Protein AF-A0A7X5F8V5-F1 (afdb_monomer)

Secondary structure (DSSP, 8-state):
-------SS-B-GGG-EEEEETTEEEEE-PBP---------------

Radius of gyration: 20.65 Å; Cα contacts (8 Å, |Δi|>4): 33; chains: 1; bounding box: 31×16×69 Å

Nearest PDB structures (foldseek):
  5l6l-assembly1_A  TM=3.931E-01  e=6.004E+00  Caulobacter vibrioides CB15
  5l6m-assembly2_I  TM=4.068E-01  e=8.280E+00  Caulobacter vibrioides CB15

Sequence (47 aa):
MKSTIILPVDVQTDKSLATLKNGVLTIKLPKSEKIKTKKIEIKHHEE

Foldseek 3Di:
DDDDDDDPADFDPVPKDWDADPNDIDIDTHGDDDPDDDDDDDDDDDD

Solvent-accessible surface area (backbone atoms only — not comparable to full-atom values): 3528 Å² total; per-residue (Å²): 141,86,89,84,81,87,71,98,63,67,55,40,72,92,69,44,47,76,49,78,57,95,90,44,80,46,76,49,71,45,71,49,86,72,81,74,77,79,82,82,79,88,78,88,81,86,131

Mean predicted aligned error: 9.17 Å

Structure (mmCIF, N/CA/C/O backbone):
data_AF-A0A7X5F8V5-F1
#
_entry.id   AF-A0A7X5F8V5-F1
#
loop_
_atom_site.group_PDB
_atom_site.id
_atom_site.type_symbol
_atom_site.label_atom_id
_atom_site.label_alt_id
_atom_site.label_comp_id
_atom_site.label_asym_id
_atom_site.label_entity_id
_atom_site.label_seq_id
_atom_site.pdbx_PDB_ins_code
_atom_site.Cartn_x
_atom_site.Cartn_y
_atom_site.Cartn_z
_atom_site.occupancy
_atom_site.B_iso_or_equiv
_atom_site.auth_seq_id
_atom_site.auth_comp_id
_atom_site.auth_asym_id
_at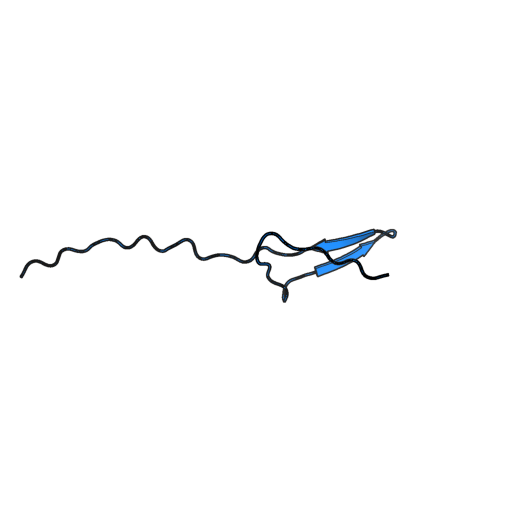om_site.auth_atom_id
_atom_site.pdbx_PDB_model_num
ATOM 1 N N . MET A 1 1 ? -4.570 4.951 -22.252 1.00 53.69 1 MET A N 1
ATOM 2 C CA . MET A 1 1 ? -5.219 3.893 -21.448 1.00 53.69 1 MET A CA 1
ATOM 3 C C . MET A 1 1 ? -5.055 4.257 -19.978 1.00 53.69 1 MET A C 1
AT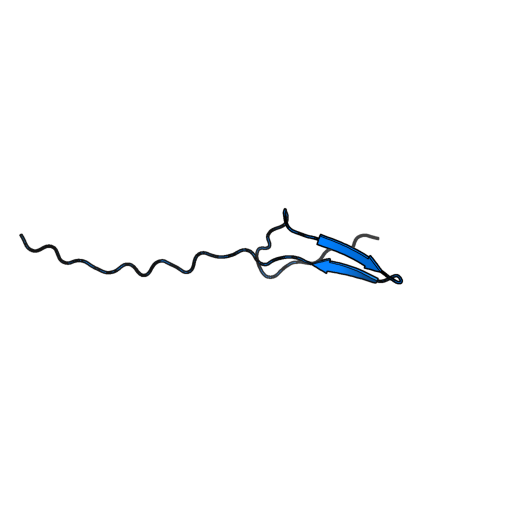OM 5 O O . MET A 1 1 ? -3.927 4.503 -19.574 1.00 53.69 1 MET A O 1
ATOM 9 N N . LYS A 1 2 ? -6.146 4.412 -19.218 1.00 74.38 2 LYS A N 1
ATOM 10 C CA . LYS A 1 2 ? -6.111 4.695 -17.771 1.00 74.38 2 LYS A CA 1
ATOM 11 C C . LYS A 1 2 ? -6.571 3.441 -17.031 1.00 74.38 2 LYS A C 1
ATOM 13 O O . LYS A 1 2 ? -7.627 2.917 -17.366 1.00 74.38 2 LYS A O 1
ATOM 18 N N . SER A 1 3 ? -5.802 2.997 -16.042 1.00 81.69 3 SER A N 1
ATOM 19 C CA . SER A 1 3 ? -6.190 1.904 -15.147 1.00 81.69 3 SER A CA 1
ATOM 20 C C . SER A 1 3 ? -6.569 2.491 -13.794 1.00 81.69 3 SER A C 1
ATOM 22 O O . SER A 1 3 ? -5.755 3.162 -13.162 1.00 81.69 3 SER A O 1
ATOM 24 N N . THR A 1 4 ? -7.804 2.253 -13.361 1.00 91.56 4 THR A N 1
ATOM 25 C CA . THR A 1 4 ? -8.334 2.716 -12.073 1.00 91.56 4 THR A CA 1
ATOM 26 C C . THR A 1 4 ? -8.755 1.505 -11.258 1.00 91.56 4 THR A C 1
ATOM 28 O O . THR A 1 4 ? -9.366 0.581 -11.785 1.00 91.56 4 THR A O 1
ATOM 31 N N . ILE A 1 5 ? -8.405 1.506 -9.976 1.00 89.75 5 ILE A N 1
ATOM 32 C CA . ILE A 1 5 ? -8.650 0.398 -9.056 1.00 89.75 5 ILE A CA 1
ATOM 33 C C . ILE A 1 5 ? -9.166 0.988 -7.752 1.00 89.75 5 ILE A C 1
ATOM 35 O O . ILE A 1 5 ? -8.639 1.993 -7.276 1.00 89.75 5 ILE A O 1
ATOM 39 N N . ILE A 1 6 ? -10.192 0.366 -7.184 1.00 93.62 6 ILE A N 1
ATOM 40 C CA . ILE A 1 6 ? -10.754 0.771 -5.897 1.00 93.62 6 ILE A CA 1
ATOM 41 C C . ILE A 1 6 ? -9.983 0.040 -4.801 1.00 93.62 6 ILE A C 1
ATOM 43 O O . ILE A 1 6 ? -9.809 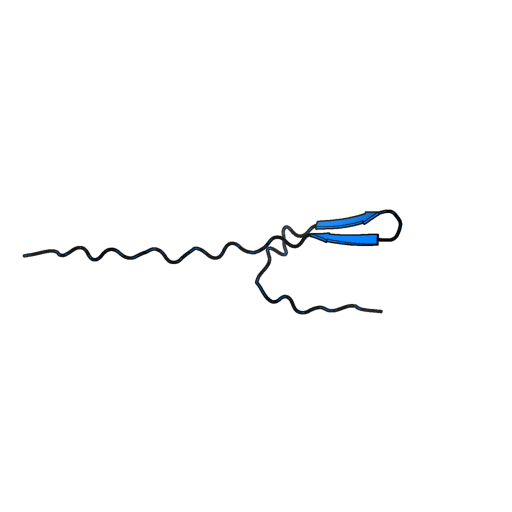-1.177 -4.863 1.00 93.62 6 ILE A O 1
ATOM 47 N N . LEU A 1 7 ? -9.513 0.784 -3.802 1.00 92.12 7 LEU A N 1
ATOM 48 C CA . LEU A 1 7 ? -8.812 0.215 -2.658 1.00 92.12 7 LEU A CA 1
ATOM 49 C C . LEU A 1 7 ? -9.814 -0.100 -1.539 1.00 92.12 7 LEU A C 1
ATOM 51 O O . LEU A 1 7 ? -10.658 0.740 -1.232 1.00 92.12 7 LEU A O 1
ATOM 55 N N . PRO A 1 8 ? -9.723 -1.276 -0.895 1.00 92.12 8 PRO A N 1
ATOM 56 C CA . PRO A 1 8 ? -10.648 -1.668 0.169 1.00 92.12 8 PRO A CA 1
ATOM 57 C C . PRO A 1 8 ? -10.365 -0.972 1.510 1.00 92.12 8 PRO A C 1
ATOM 59 O O . PRO A 1 8 ? -11.141 -1.117 2.451 1.00 92.12 8 PRO A O 1
ATOM 62 N N . VAL A 1 9 ? -9.232 -0.272 1.635 1.00 91.50 9 VAL A N 1
ATOM 63 C CA . VAL A 1 9 ? -8.810 0.420 2.858 1.00 91.50 9 VAL A CA 1
ATOM 64 C C . VAL A 1 9 ? -8.127 1.741 2.535 1.00 91.50 9 VAL A C 1
ATOM 66 O O . VAL A 1 9 ? -7.571 1.918 1.452 1.00 91.50 9 VAL A O 1
ATOM 69 N N . ASP A 1 10 ? -8.108 2.624 3.529 1.00 91.56 10 ASP A N 1
ATOM 70 C CA . ASP A 1 10 ? -7.363 3.876 3.486 1.00 91.56 10 ASP A CA 1
ATOM 71 C C . ASP A 1 10 ? -5.849 3.625 3.455 1.00 91.56 10 ASP A C 1
ATOM 73 O O . ASP A 1 10 ? -5.315 2.765 4.170 1.00 91.56 10 ASP A O 1
ATOM 77 N N . VAL A 1 11 ? -5.152 4.409 2.636 1.00 93.50 11 VAL A N 1
ATOM 78 C CA . VAL A 1 11 ? -3.696 4.362 2.457 1.00 93.50 11 VAL A CA 1
ATOM 79 C C . VAL A 1 11 ? -3.089 5.752 2.629 1.00 93.50 11 VAL A C 1
ATOM 81 O O . VAL A 1 11 ? -3.757 6.760 2.400 1.00 93.50 11 VAL A O 1
ATOM 84 N N . GLN A 1 12 ? -1.814 5.804 3.009 1.00 93.69 12 GLN A N 1
ATOM 85 C CA . GLN A 1 12 ? -1.040 7.045 3.109 1.00 93.69 12 GLN A CA 1
ATOM 86 C C . GLN A 1 12 ? -0.542 7.430 1.712 1.00 93.69 12 GLN A C 1
ATOM 88 O O . GLN A 1 12 ? 0.499 6.952 1.255 1.00 93.69 12 GLN A O 1
ATOM 93 N N . THR A 1 13 ? -1.336 8.224 0.991 1.00 91.06 13 THR A N 1
ATOM 94 C CA . THR A 1 13 ? -1.080 8.592 -0.413 1.00 91.06 13 THR A CA 1
ATOM 95 C C . THR A 1 13 ? 0.192 9.417 -0.582 1.00 91.06 13 THR A C 1
ATOM 97 O O . THR A 1 13 ? 0.932 9.218 -1.544 1.00 91.06 13 THR A O 1
ATOM 100 N N . ASP A 1 14 ? 0.490 10.270 0.390 1.00 93.12 14 ASP A N 1
ATOM 101 C CA . ASP A 1 14 ? 1.699 11.084 0.520 1.00 93.12 14 ASP A CA 1
ATOM 102 C C . ASP A 1 14 ? 2.986 10.251 0.628 1.00 93.12 14 ASP A C 1
ATOM 104 O O . ASP A 1 14 ? 4.044 10.684 0.176 1.00 93.12 14 ASP A O 1
ATOM 108 N N . LYS A 1 15 ? 2.897 9.030 1.171 1.00 93.56 15 LYS A N 1
ATOM 109 C CA . LYS A 1 15 ? 4.031 8.100 1.340 1.00 93.56 15 LYS A CA 1
ATOM 110 C C . LYS A 1 15 ? 4.040 6.966 0.319 1.00 93.56 15 LYS A C 1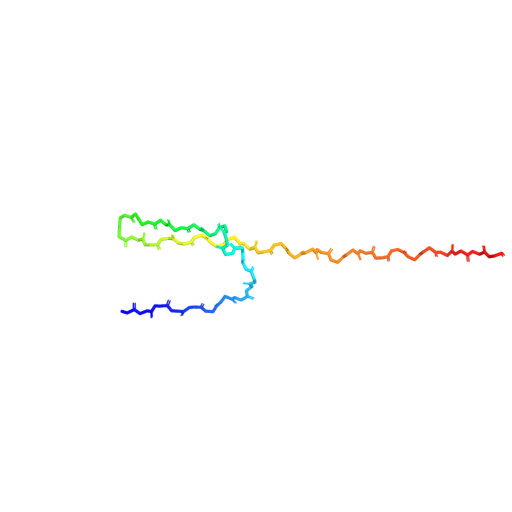
ATOM 112 O O . LYS A 1 15 ? 4.728 5.959 0.506 1.00 93.56 15 LYS A O 1
ATOM 117 N N . SER A 1 16 ? 3.247 7.089 -0.740 1.00 93.50 16 SER A N 1
ATOM 118 C CA . SER A 1 16 ? 3.244 6.108 -1.819 1.00 93.50 16 SER A CA 1
ATOM 119 C C . SER A 1 16 ? 4.547 6.163 -2.622 1.00 93.50 16 SER A C 1
ATOM 121 O O .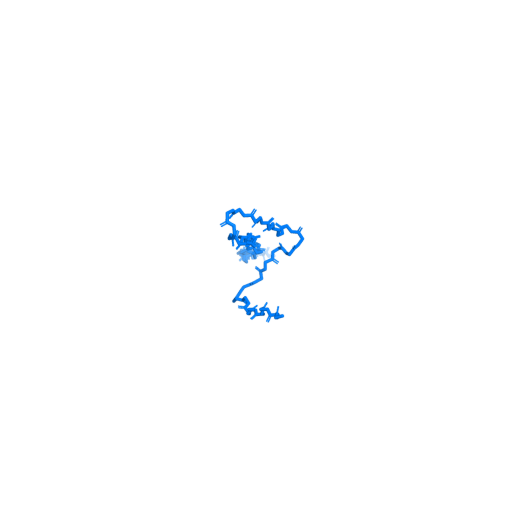 SER A 1 16 ? 5.152 7.219 -2.797 1.00 93.50 16 SER A O 1
ATOM 123 N N . LEU A 1 17 ? 5.003 5.004 -3.103 1.00 96.31 17 LEU A N 1
ATOM 124 C CA . LEU A 1 17 ? 6.223 4.880 -3.907 1.00 96.31 17 LEU A CA 1
ATOM 125 C C . LEU A 1 17 ? 5.935 4.073 -5.170 1.00 96.31 17 LEU A C 1
ATOM 127 O O . LEU A 1 17 ? 5.248 3.053 -5.109 1.00 96.31 17 LEU A O 1
ATOM 131 N N . ALA A 1 18 ? 6.510 4.483 -6.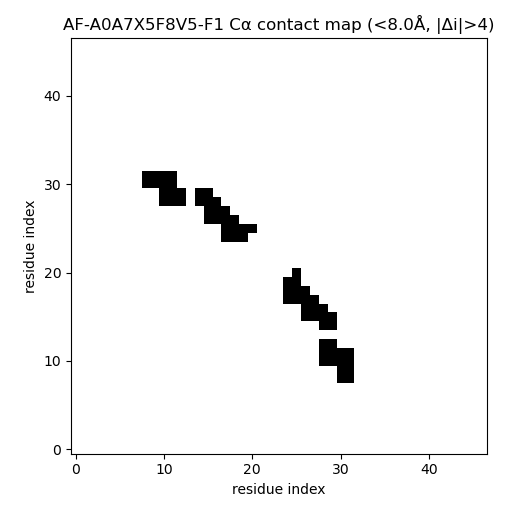297 1.00 96.75 18 ALA A N 1
ATOM 132 C CA . ALA A 1 18 ? 6.406 3.767 -7.563 1.00 96.75 18 ALA A CA 1
ATOM 133 C C . ALA A 1 18 ? 7.792 3.508 -8.160 1.00 96.75 18 ALA A C 1
ATOM 135 O O . ALA A 1 18 ? 8.666 4.374 -8.118 1.00 96.75 18 ALA A O 1
ATOM 136 N N . THR A 1 19 ? 7.993 2.320 -8.725 1.00 97.69 19 THR A N 1
ATOM 137 C CA . THR A 1 19 ? 9.226 1.949 -9.427 1.00 97.69 19 THR A CA 1
ATOM 138 C C . THR A 1 19 ? 8.911 1.206 -10.720 1.00 97.69 19 THR A C 1
ATOM 140 O O . THR A 1 19 ? 7.966 0.423 -10.790 1.00 97.69 19 THR A O 1
ATOM 143 N N . LEU A 1 20 ? 9.720 1.441 -11.754 1.00 97.75 20 LEU A N 1
ATOM 144 C CA . LEU A 1 20 ? 9.657 0.725 -13.025 1.00 97.75 20 LEU A CA 1
ATOM 145 C C . LEU A 1 20 ? 10.972 -0.028 -13.210 1.00 97.75 20 LEU A C 1
ATOM 147 O O . LEU A 1 20 ? 12.031 0.589 -13.314 1.00 97.75 20 LEU A O 1
ATOM 151 N N . LYS A 1 21 ? 10.917 -1.360 -13.228 1.00 97.62 21 LYS A N 1
ATOM 152 C CA . LYS A 1 21 ? 12.101 -2.203 -13.434 1.00 97.62 21 LYS A CA 1
ATOM 153 C C . LYS A 1 21 ? 11.763 -3.324 -14.404 1.00 97.62 21 LYS A C 1
ATOM 155 O O . LYS A 1 21 ? 10.764 -4.009 -14.215 1.00 97.62 21 LYS A O 1
ATOM 160 N N . ASN A 1 22 ? 12.593 -3.506 -15.431 1.00 97.06 22 ASN A N 1
ATOM 161 C CA . ASN A 1 22 ? 12.441 -4.563 -16.441 1.00 97.06 22 ASN A CA 1
ATOM 162 C C . ASN A 1 22 ? 11.028 -4.614 -17.066 1.00 97.06 22 ASN A C 1
ATOM 164 O O . ASN A 1 22 ? 10.470 -5.687 -17.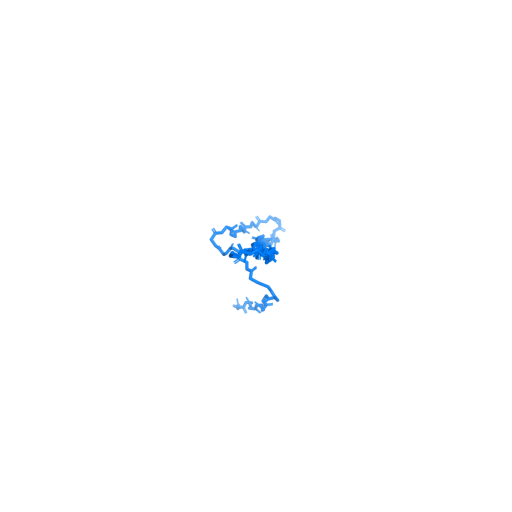257 1.00 97.06 22 ASN A O 1
ATOM 168 N N . GLY A 1 23 ? 10.420 -3.450 -17.322 1.00 96.44 23 GLY A N 1
ATOM 169 C CA . GLY A 1 23 ? 9.073 -3.355 -17.900 1.00 96.44 23 GLY A CA 1
ATOM 170 C C . GLY A 1 23 ? 7.912 -3.586 -16.922 1.00 96.44 23 GLY A C 1
ATOM 171 O O . GLY A 1 23 ? 6.761 -3.514 -17.340 1.00 96.44 23 GLY A O 1
ATOM 172 N N . VAL A 1 24 ? 8.178 -3.810 -15.629 1.00 96.75 24 VAL A N 1
ATOM 173 C CA . VAL A 1 24 ? 7.140 -3.995 -14.602 1.00 96.75 24 VAL A CA 1
ATOM 174 C C . VAL A 1 24 ? 7.024 -2.750 -13.726 1.00 96.75 24 VAL A C 1
ATOM 176 O O . VAL A 1 24 ? 7.981 -2.358 -13.052 1.00 96.75 24 VAL A O 1
ATOM 179 N N . LEU A 1 25 ? 5.836 -2.142 -13.718 1.00 95.44 25 LEU A N 1
ATOM 180 C CA . LEU A 1 25 ? 5.481 -1.050 -12.814 1.00 95.44 25 LEU A CA 1
ATOM 181 C C . LEU A 1 25 ? 5.042 -1.629 -11.463 1.00 95.44 25 LEU A C 1
ATOM 183 O O . LEU A 1 25 ? 4.057 -2.358 -11.382 1.00 95.44 25 LEU A O 1
ATOM 187 N N . THR A 1 26 ? 5.764 -1.291 -10.399 1.00 95.75 26 THR A N 1
ATOM 188 C CA . THR A 1 26 ? 5.455 -1.687 -9.020 1.00 95.75 26 THR A CA 1
ATOM 189 C C . THR A 1 26 ? 5.067 -0.457 -8.211 1.00 95.75 26 THR A C 1
ATOM 191 O O . THR A 1 26 ? 5.813 0.518 -8.173 1.00 95.75 26 THR A O 1
ATOM 194 N N . ILE A 1 27 ? 3.922 -0.509 -7.528 1.00 94.94 27 ILE A N 1
ATOM 195 C CA . ILE A 1 27 ? 3.413 0.583 -6.688 1.00 94.94 27 ILE A CA 1
ATOM 196 C C . ILE A 1 27 ? 3.282 0.065 -5.254 1.00 94.94 27 ILE A C 1
ATOM 198 O O . ILE A 1 27 ? 2.603 -0.931 -5.007 1.00 94.94 27 ILE A O 1
ATOM 202 N N . LYS A 1 28 ? 3.936 0.731 -4.302 1.00 94.94 28 LYS A N 1
ATOM 203 C CA . LYS A 1 28 ? 3.825 0.461 -2.865 1.00 94.94 28 LYS A CA 1
ATOM 204 C C . LYS A 1 28 ? 2.904 1.502 -2.235 1.00 94.94 28 LYS A C 1
ATOM 206 O O . LYS A 1 28 ? 3.216 2.690 -2.248 1.00 94.94 28 LYS A O 1
ATOM 211 N N . LEU A 1 29 ? 1.789 1.039 -1.671 1.00 95.38 29 LEU A N 1
ATOM 212 C CA . LEU A 1 29 ? 0.791 1.859 -0.981 1.00 95.38 29 LEU A CA 1
ATOM 213 C C . LEU A 1 29 ? 0.752 1.470 0.506 1.00 95.38 29 LEU A C 1
ATOM 215 O O . LEU A 1 29 ? 0.181 0.428 0.842 1.00 95.38 29 LEU A O 1
ATOM 219 N N . PRO A 1 30 ? 1.379 2.248 1.406 1.00 94.44 30 PRO A N 1
ATOM 220 C CA . PRO A 1 30 ? 1.341 1.969 2.837 1.00 94.44 30 PRO A CA 1
ATOM 221 C C . PRO A 1 30 ? -0.085 2.094 3.382 1.00 94.44 30 PRO A C 1
ATOM 223 O O . PRO A 1 30 ? -0.780 3.068 3.096 1.00 94.44 30 PRO A O 1
ATOM 226 N N . LYS A 1 31 ? -0.521 1.130 4.199 1.00 93.50 31 LYS A N 1
ATOM 227 C CA . LYS A 1 31 ? -1.822 1.213 4.879 1.00 93.50 31 LYS A CA 1
ATOM 228 C C . LYS A 1 31 ? -1.838 2.390 5.857 1.00 93.50 31 LYS A C 1
ATOM 230 O O . LYS A 1 31 ? -0.836 2.667 6.521 1.00 93.50 31 LYS A O 1
ATOM 235 N N . SER A 1 32 ? -2.980 3.058 5.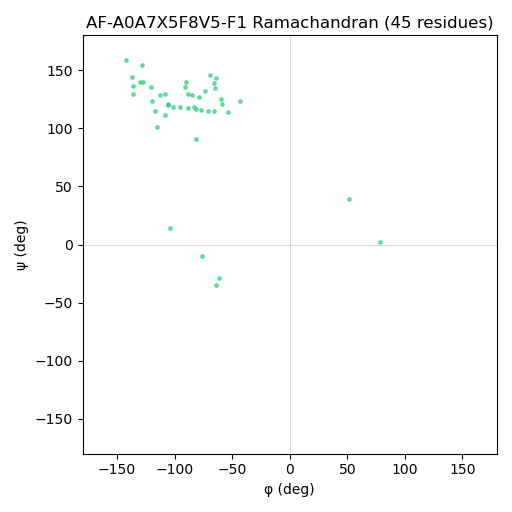972 1.00 90.50 32 SER A N 1
ATOM 236 C CA . SER A 1 32 ? -3.184 4.065 7.011 1.00 90.50 32 SER A CA 1
ATOM 237 C C . SER A 1 32 ? -3.360 3.393 8.368 1.00 90.50 32 SER A C 1
ATOM 239 O O . SER A 1 32 ? -4.131 2.441 8.513 1.00 90.50 32 SER A O 1
ATOM 241 N N . GLU A 1 33 ? -2.642 3.883 9.375 1.00 82.44 33 GLU A N 1
ATOM 242 C CA . GLU A 1 33 ? -2.834 3.439 10.752 1.00 82.44 33 GLU A CA 1
ATOM 243 C C . GLU A 1 33 ? -4.166 3.980 11.271 1.00 82.44 33 GLU A C 1
ATOM 245 O O . GLU A 1 33 ? -4.359 5.185 11.416 1.00 82.44 33 GLU A O 1
ATOM 250 N N . LYS A 1 34 ? -5.109 3.079 11.553 1.00 75.12 34 LYS A N 1
ATOM 251 C CA . LYS A 1 34 ? -6.324 3.423 12.292 1.00 75.12 34 LYS A CA 1
ATOM 252 C C . LYS A 1 34 ? -6.007 3.243 13.768 1.00 75.12 34 LYS A C 1
ATOM 254 O O . LYS A 1 34 ? -5.676 2.133 14.187 1.00 75.12 34 LYS A O 1
ATOM 259 N N . ILE A 1 35 ? -6.070 4.330 14.541 1.00 72.56 35 ILE A N 1
ATOM 260 C CA . ILE A 1 35 ? -5.888 4.287 15.996 1.00 72.56 35 ILE A CA 1
ATOM 261 C C . ILE A 1 35 ? -6.866 3.242 16.534 1.00 72.56 35 ILE A C 1
ATOM 263 O O . ILE A 1 35 ? -8.082 3.404 16.421 1.00 72.56 35 ILE A O 1
ATOM 267 N N . LYS A 1 36 ? -6.338 2.141 17.080 1.00 70.06 36 LYS A N 1
ATOM 268 C CA . LYS A 1 36 ? -7.160 1.147 17.771 1.00 70.06 36 LYS A CA 1
ATOM 269 C C . LYS A 1 36 ? -7.846 1.876 18.922 1.00 70.06 36 LYS A C 1
ATOM 271 O O . LYS A 1 36 ? -7.177 2.556 19.698 1.00 70.06 36 LYS A O 1
ATOM 276 N N . THR A 1 37 ? -9.172 1.789 18.974 1.00 68.25 37 THR A N 1
ATOM 277 C CA . THR A 1 37 ? -10.018 2.474 19.959 1.00 68.25 37 THR A CA 1
ATOM 278 C C . THR A 1 37 ? -9.406 2.384 21.350 1.00 68.25 37 THR A C 1
ATOM 280 O O . THR A 1 37 ? -9.144 1.283 21.841 1.00 68.25 37 THR A O 1
ATOM 283 N N . LYS A 1 38 ? -9.169 3.541 21.981 1.00 69.69 38 LYS A N 1
ATOM 284 C CA . LYS A 1 38 ? -8.737 3.595 23.377 1.00 69.69 38 LYS A CA 1
ATOM 285 C C . LYS A 1 38 ? -9.806 2.895 24.212 1.00 69.69 38 LYS A C 1
ATOM 287 O O . LYS A 1 38 ? -10.970 3.285 24.172 1.00 69.69 38 LYS A O 1
ATOM 292 N N . LYS A 1 39 ? -9.420 1.846 24.934 1.00 74.88 39 LYS A N 1
ATOM 293 C CA . LYS A 1 39 ? -10.290 1.211 25.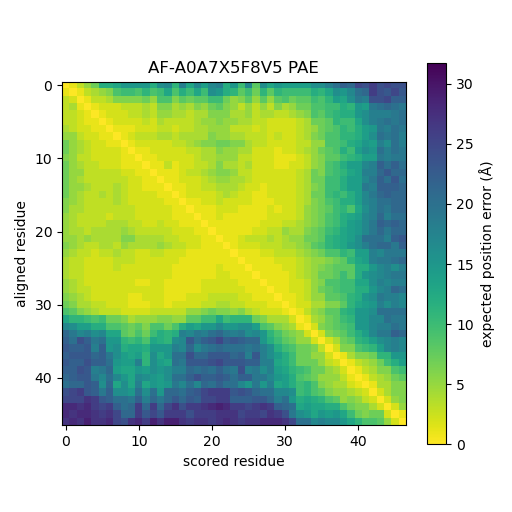922 1.00 74.88 39 LYS A CA 1
ATOM 294 C C . LYS A 1 39 ? -10.521 2.244 27.027 1.00 74.88 39 LYS A C 1
ATOM 296 O O . LYS A 1 39 ? -9.558 2.685 27.647 1.00 74.88 39 LYS A O 1
ATOM 301 N N . ILE A 1 40 ? -11.760 2.697 27.199 1.00 77.25 40 ILE A N 1
ATOM 302 C CA . ILE A 1 40 ? -12.113 3.622 28.279 1.00 77.25 40 ILE A CA 1
ATOM 303 C C . ILE A 1 40 ? -12.311 2.778 29.540 1.00 77.25 40 ILE A C 1
ATOM 305 O O . ILE A 1 40 ? -13.182 1.911 29.567 1.00 77.25 40 ILE A O 1
ATOM 309 N N . GLU A 1 41 ? -11.481 2.994 30.558 1.00 79.19 41 GLU A N 1
ATOM 310 C CA . GLU A 1 41 ? -11.686 2.423 31.891 1.00 79.19 41 GLU A CA 1
ATOM 311 C C . GLU A 1 41 ? -12.633 3.322 32.693 1.00 79.19 41 GLU A C 1
ATOM 313 O O . GLU A 1 41 ? -12.426 4.534 32.781 1.00 79.19 41 GLU A O 1
ATOM 318 N N . ILE A 1 42 ? -13.680 2.729 33.271 1.00 81.69 42 ILE A N 1
ATOM 319 C CA . ILE A 1 42 ? -14.626 3.431 34.143 1.00 81.69 42 ILE A CA 1
ATOM 320 C C . ILE A 1 42 ? -13.958 3.615 35.509 1.00 81.69 42 ILE A C 1
ATOM 322 O O . ILE A 1 42 ? -13.675 2.634 36.196 1.00 81.69 42 ILE A O 1
ATOM 326 N N . LYS A 1 43 ? -13.715 4.865 35.913 1.00 83.69 43 LYS A N 1
ATOM 327 C CA . LYS A 1 43 ? -13.313 5.202 37.285 1.00 83.69 43 LYS A CA 1
ATOM 328 C C . LYS A 1 43 ? -14.562 5.586 38.072 1.00 83.69 43 LYS A C 1
ATOM 330 O O . LYS A 1 43 ? -15.230 6.547 37.705 1.00 83.69 43 LYS A O 1
ATOM 335 N N . HIS A 1 44 ? -14.876 4.832 39.122 1.00 78.94 44 HIS A N 1
ATOM 336 C CA . HIS A 1 44 ? -15.921 5.206 40.073 1.00 78.94 44 HIS A CA 1
ATOM 337 C C . HIS A 1 44 ? -15.347 6.267 41.019 1.00 78.94 44 HIS A C 1
ATOM 339 O O . HIS A 1 44 ? -14.268 6.072 41.576 1.00 78.94 44 HIS A O 1
ATOM 345 N N . HIS A 1 45 ? -16.037 7.398 41.143 1.00 71.88 45 HIS A N 1
ATOM 346 C CA . HIS A 1 45 ? -15.778 8.417 42.154 1.00 71.88 45 HIS A CA 1
ATOM 347 C C . HIS A 1 45 ? -16.941 8.337 43.142 1.00 71.88 45 HIS A C 1
ATOM 349 O O . HIS A 1 45 ? -18.074 8.609 42.754 1.00 71.88 45 HIS A O 1
ATOM 355 N N . GLU A 1 46 ? -16.676 7.897 44.368 1.00 66.69 46 GLU A N 1
ATOM 356 C CA . GLU A 1 46 ? -17.641 7.974 45.468 1.00 66.69 46 GLU A CA 1
ATOM 357 C C . GLU A 1 46 ? -17.438 9.312 46.193 1.00 66.69 46 GLU A C 1
ATOM 359 O O . GLU A 1 46 ? -16.307 9.796 46.293 1.00 66.69 46 GLU A O 1
ATOM 364 N N . GLU A 1 47 ? -18.550 9.941 46.569 1.00 54.88 47 GLU A N 1
ATOM 365 C CA . GLU A 1 47 ? -18.649 11.242 47.246 1.00 54.88 47 GLU A CA 1
ATOM 366 C C . GLU A 1 47 ? -18.674 11.066 48.770 1.00 54.88 47 GLU A C 1
ATOM 368 O O . GLU A 1 47 ? -19.284 10.074 49.235 1.00 54.88 47 GLU A O 1
#

pLDDT: mean 86.15, std 11.58, range [53.69, 97.75]